Protein AF-A0A379SHV7-F1 (afdb_monomer_lite)

InterPro domains:
  IPR002547 tRNA-binding domain [PF01588] (13-54)
  IPR002547 tRNA-binding domain [PS50886] (1-57)
  IPR012340 Nucleic acid-binding, OB-fold [G3DSA:2.40.50.140] (1-63)
  IPR012340 Nucleic acid-binding, OB-fold [SSF50249] (2-74)
  IPR033714 Phenylalanly tRNA synthetase, tRNA-binding-domain [cd02796] (2-56)

Secondary structure (DSSP, 8-state):
-EETT-EETTTEE---EEETTEEE-EE--BTTTTTS-S--SSB----TTPPTTS-HHHHHT-S---------TTS---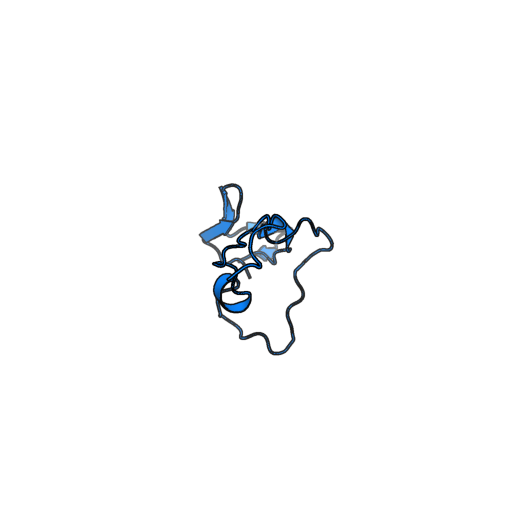

Structure (mmCIF, N/CA/C/O backbone):
data_AF-A0A379SHV7-F1
#
_entry.id   AF-A0A379SHV7-F1
#
loop_
_atom_site.group_PDB
_atom_site.id
_atom_site.type_symbol
_atom_site.label_atom_id
_atom_site.label_alt_id
_atom_site.label_comp_id
_atom_site.label_asym_id
_atom_site.label_entity_id
_atom_site.label_seq_id
_atom_site.pdbx_PDB_ins_code
_atom_site.Cartn_x
_atom_site.Cartn_y
_atom_site.Cartn_z
_atom_site.occupancy
_atom_site.B_iso_or_equiv
_atom_site.auth_seq_id
_atom_site.auth_comp_id
_atom_site.auth_asym_id
_atom_site.auth_atom_id
_atom_site.pdbx_PDB_model_num
ATOM 1 N N . MET A 1 1 ? -5.314 -3.255 0.738 1.00 82.31 1 MET A N 1
ATOM 2 C CA . MET A 1 1 ? -5.399 -2.677 2.102 1.00 82.31 1 MET A CA 1
ATOM 3 C C . MET A 1 1 ? -4.203 -3.145 2.911 1.00 82.31 1 MET A C 1
ATOM 5 O O . MET A 1 1 ? -3.815 -4.295 2.738 1.00 82.31 1 MET A O 1
ATOM 9 N N . ALA A 1 2 ? -3.634 -2.306 3.777 1.00 86.56 2 ALA A N 1
ATOM 10 C CA . ALA A 1 2 ? -2.595 -2.752 4.702 1.00 86.56 2 ALA A CA 1
ATOM 11 C C . ALA A 1 2 ? -3.246 -3.296 5.982 1.00 86.56 2 ALA A C 1
ATOM 13 O O . ALA A 1 2 ? -3.926 -2.567 6.709 1.00 86.56 2 ALA A O 1
ATOM 14 N N . THR A 1 3 ? -3.080 -4.596 6.219 1.00 89.00 3 THR A N 1
ATOM 15 C CA . THR A 1 3 ? -3.633 -5.312 7.376 1.00 89.00 3 THR A CA 1
ATOM 16 C C . THR A 1 3 ? -2.770 -5.111 8.624 1.00 89.00 3 THR A C 1
ATOM 18 O O . THR A 1 3 ? -1.604 -4.716 8.544 1.00 89.00 3 THR A O 1
ATOM 21 N N . ILE A 1 4 ? -3.330 -5.384 9.809 1.00 89.50 4 ILE A N 1
ATOM 22 C CA . ILE A 1 4 ? -2.565 -5.363 11.065 1.00 89.50 4 ILE A CA 1
ATOM 23 C C . ILE A 1 4 ? -1.364 -6.305 10.956 1.00 89.50 4 ILE A C 1
ATOM 25 O O . ILE A 1 4 ? -1.504 -7.479 10.625 1.00 89.50 4 ILE A O 1
ATOM 29 N N . GLY A 1 5 ? -0.180 -5.786 11.278 1.00 86.25 5 GLY A N 1
ATOM 30 C CA . GLY A 1 5 ? 1.078 -6.518 11.167 1.00 86.25 5 GLY A CA 1
ATOM 31 C C . GLY A 1 5 ? 1.833 -6.280 9.861 1.00 86.25 5 GLY A C 1
ATOM 32 O O . GLY A 1 5 ? 3.013 -6.627 9.816 1.00 86.25 5 GLY A O 1
ATOM 33 N N . ALA A 1 6 ? 1.220 -5.641 8.857 1.00 87.62 6 ALA A N 1
ATOM 34 C CA . ALA A 1 6 ? 1.925 -5.204 7.656 1.00 87.62 6 ALA A CA 1
ATOM 35 C C . ALA A 1 6 ? 3.042 -4.207 8.007 1.00 87.62 6 ALA A C 1
ATOM 37 O O . ALA A 1 6 ? 2.889 -3.370 8.903 1.00 87.62 6 ALA A O 1
ATOM 38 N N . ILE A 1 7 ? 4.164 -4.312 7.296 1.00 89.56 7 ILE A N 1
ATOM 39 C CA . ILE A 1 7 ? 5.308 -3.404 7.406 1.00 89.56 7 ILE A CA 1
ATOM 40 C C . ILE A 1 7 ? 5.421 -2.672 6.073 1.00 89.56 7 ILE A C 1
ATOM 42 O O . ILE A 1 7 ? 5.663 -3.293 5.036 1.00 89.56 7 ILE A O 1
ATOM 46 N N . LEU A 1 8 ? 5.187 -1.366 6.117 1.00 87.19 8 LEU A N 1
ATOM 47 C CA . LEU A 1 8 ? 5.318 -0.458 4.987 1.00 87.19 8 LEU A CA 1
ATOM 48 C C . LEU A 1 8 ? 6.764 0.050 4.865 1.00 87.19 8 LEU A C 1
ATOM 50 O O . LEU A 1 8 ? 7.522 -0.015 5.844 1.00 87.19 8 LEU A O 1
ATOM 54 N N . PRO A 1 9 ? 7.151 0.558 3.681 1.00 86.19 9 PRO A N 1
ATOM 55 C CA . PRO A 1 9 ? 8.425 1.242 3.486 1.00 86.19 9 PRO A CA 1
ATOM 56 C C . PRO A 1 9 ? 8.689 2.288 4.580 1.00 86.19 9 PRO A C 1
ATOM 58 O O . PRO A 1 9 ? 7.787 3.013 4.993 1.00 86.19 9 PRO A O 1
ATOM 61 N N . GLY A 1 10 ? 9.928 2.345 5.075 1.00 85.50 10 GLY A N 1
ATOM 62 C CA . GLY A 1 10 ? 10.299 3.213 6.200 1.00 85.50 10 GLY A CA 1
ATOM 63 C C . GLY A 1 10 ? 10.006 2.629 7.590 1.00 85.50 10 GLY A C 1
ATOM 64 O O . GLY A 1 10 ? 9.782 3.389 8.528 1.00 85.50 10 GLY A O 1
ATOM 65 N N . ASP A 1 11 ? 9.986 1.295 7.726 1.00 85.56 11 ASP A N 1
ATOM 66 C CA . ASP A 1 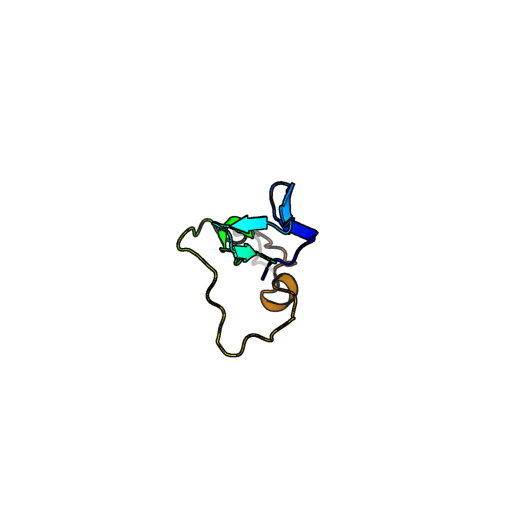11 ? 9.756 0.566 8.990 1.00 85.56 11 ASP A CA 1
ATOM 67 C C . ASP A 1 11 ? 8.411 0.884 9.668 1.00 85.56 11 ASP A C 1
ATOM 69 O O . ASP A 1 11 ? 8.225 0.745 10.885 1.00 85.56 11 ASP A O 1
ATOM 73 N N . PHE A 1 12 ? 7.424 1.284 8.869 1.00 86.50 12 PHE A N 1
ATOM 74 C CA . PHE A 1 12 ? 6.123 1.678 9.379 1.00 86.50 12 PHE A CA 1
ATOM 75 C C . PHE A 1 12 ? 5.225 0.453 9.574 1.00 86.50 12 PHE A C 1
ATOM 77 O O . PHE A 1 12 ? 4.662 -0.111 8.635 1.00 86.50 12 PHE A O 1
ATOM 84 N N . LYS A 1 13 ? 5.097 0.010 10.828 1.00 88.38 13 LYS A N 1
ATOM 85 C CA . LYS A 1 13 ? 4.295 -1.165 11.189 1.00 88.38 13 LYS A CA 1
ATOM 86 C C . LYS A 1 13 ? 2.843 -0.794 11.481 1.00 88.38 13 LYS A C 1
ATOM 88 O O . LYS A 1 13 ? 2.571 -0.074 12.445 1.00 88.38 13 LYS A O 1
ATOM 93 N N . ILE A 1 14 ? 1.907 -1.382 10.736 1.00 88.88 14 ILE A N 1
ATOM 94 C CA . ILE A 1 14 ? 0.472 -1.234 10.993 1.00 88.88 14 ILE A CA 1
ATOM 95 C C . ILE A 1 14 ? 0.098 -1.960 12.282 1.00 88.88 14 ILE A C 1
ATOM 97 O O . ILE A 1 14 ? 0.328 -3.162 12.451 1.00 88.88 14 ILE A O 1
ATOM 101 N N . LYS A 1 15 ? -0.508 -1.212 13.202 1.00 86.81 15 LYS A N 1
ATOM 102 C CA . LYS A 1 15 ? -1.060 -1.708 14.462 1.00 86.81 15 LYS A CA 1
ATOM 103 C C . LYS A 1 15 ? -2.528 -1.319 14.538 1.00 86.81 15 LYS A C 1
ATOM 105 O O . LYS A 1 15 ? -2.910 -0.270 14.027 1.00 86.81 15 LYS A O 1
ATOM 110 N N . ALA A 1 16 ? -3.323 -2.141 15.217 1.00 86.38 16 ALA A N 1
ATOM 111 C CA . ALA A 1 16 ? -4.683 -1.764 15.569 1.00 86.38 16 ALA A CA 1
ATOM 112 C C . ALA A 1 16 ? -4.643 -0.467 16.390 1.00 86.38 16 ALA A C 1
ATOM 114 O O . ALA A 1 16 ? -3.927 -0.379 17.392 1.00 86.38 16 ALA A O 1
ATOM 115 N N . ALA A 1 17 ? -5.391 0.537 15.949 1.00 85.88 17 ALA A N 1
ATOM 116 C CA . ALA A 1 17 ? -5.441 1.844 16.587 1.00 85.88 17 ALA A CA 1
ATOM 117 C C . ALA A 1 17 ? -6.893 2.297 16.712 1.00 85.88 17 ALA A C 1
ATOM 119 O O . ALA A 1 17 ? -7.749 1.902 15.926 1.00 85.88 17 ALA A O 1
ATOM 120 N N . LYS A 1 18 ? -7.178 3.141 17.704 1.00 85.00 18 LYS A N 1
ATOM 121 C CA . LYS A 1 18 ? -8.464 3.835 17.787 1.00 85.00 18 LYS A CA 1
ATOM 122 C C . LYS A 1 18 ? -8.296 5.234 17.231 1.00 85.00 18 LYS A C 1
ATOM 124 O O . LYS A 1 18 ? -7.551 6.030 17.802 1.00 85.00 18 LYS A O 1
ATOM 129 N N . LEU A 1 19 ? -8.996 5.539 16.146 1.00 83.00 19 LEU A N 1
ATOM 130 C CA . LEU A 1 19 ? -9.020 6.878 15.581 1.00 83.00 19 LEU A CA 1
ATOM 131 C C . LEU A 1 19 ? -10.319 7.554 16.018 1.00 83.00 19 LEU A C 1
ATOM 133 O O . LEU A 1 19 ? -11.406 7.124 15.653 1.00 83.00 19 LEU A O 1
ATOM 137 N N . ARG A 1 20 ? -10.210 8.613 16.831 1.00 86.19 20 ARG A N 1
ATOM 138 C CA . ARG A 1 20 ? -11.365 9.413 17.294 1.00 86.19 20 ARG A CA 1
ATOM 139 C C . ARG A 1 20 ? -12.475 8.599 17.987 1.00 86.19 20 ARG A C 1
ATOM 141 O O . ARG A 1 20 ? -13.637 8.973 17.929 1.00 86.19 20 ARG A O 1
ATOM 148 N N . GLY A 1 21 ? -12.104 7.517 18.671 1.00 87.56 21 GLY A N 1
ATOM 149 C CA . GLY A 1 21 ? -13.036 6.635 19.386 1.00 87.56 21 GLY A CA 1
ATOM 150 C C . GLY A 1 21 ? -13.429 5.379 18.609 1.00 87.56 21 GLY A C 1
ATOM 151 O O . GLY A 1 21 ? -13.751 4.375 19.241 1.00 87.56 21 GLY A O 1
ATOM 152 N N . GLU A 1 22 ? -13.279 5.389 17.284 1.00 88.25 22 GLU A N 1
ATOM 153 C CA . GLU A 1 22 ? -13.611 4.254 16.426 1.00 88.25 22 GLU A CA 1
ATOM 154 C C . GLU A 1 22 ? -12.409 3.315 16.239 1.00 88.25 22 GLU A C 1
ATOM 156 O O . GLU A 1 22 ? -11.273 3.782 16.070 1.00 88.25 22 GLU A O 1
ATOM 161 N N . PRO A 1 23 ? -12.613 1.987 16.293 1.00 85.94 23 PRO A N 1
ATOM 162 C CA . PRO A 1 23 ? -11.559 1.022 16.020 1.00 85.94 23 PRO A CA 1
ATOM 163 C C . PRO A 1 23 ? -11.168 1.048 14.535 1.00 85.94 23 PRO A C 1
ATOM 165 O O . PRO A 1 23 ? -12.022 1.000 13.656 1.00 85.94 23 PRO A O 1
ATOM 168 N N . SER A 1 24 ? -9.863 1.087 14.264 1.00 86.50 24 SER A N 1
ATOM 169 C CA . SER A 1 24 ? -9.290 0.914 12.929 1.00 86.50 24 SER A CA 1
ATOM 170 C C . SER A 1 24 ? -8.445 -0.358 12.889 1.00 86.50 24 SER A C 1
ATOM 172 O O . SER A 1 24 ? -7.474 -0.499 13.64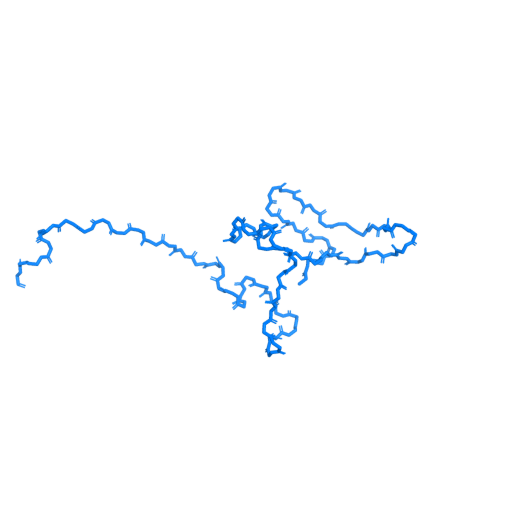1 1.00 86.50 24 SER A O 1
ATOM 174 N N . GLU A 1 25 ? -8.813 -1.282 12.001 1.00 87.62 25 GLU A N 1
ATOM 175 C CA . GLU A 1 25 ? -8.161 -2.590 11.820 1.00 87.62 25 GLU A CA 1
ATOM 176 C C . GLU A 1 25 ? -7.226 -2.636 10.602 1.00 87.62 25 GLU A C 1
ATOM 178 O O . GLU A 1 25 ? -6.827 -3.699 10.126 1.00 87.62 25 GLU A O 1
ATOM 183 N N . GLY A 1 26 ? -6.857 -1.473 10.080 1.00 85.62 26 GLY A N 1
ATOM 184 C CA . GLY A 1 26 ? -5.967 -1.376 8.938 1.00 85.62 26 GLY A CA 1
ATOM 185 C C . GLY A 1 26 ? -5.806 0.052 8.456 1.00 85.62 26 GLY A C 1
ATOM 186 O O . GLY A 1 26 ? -6.245 1.008 9.098 1.00 85.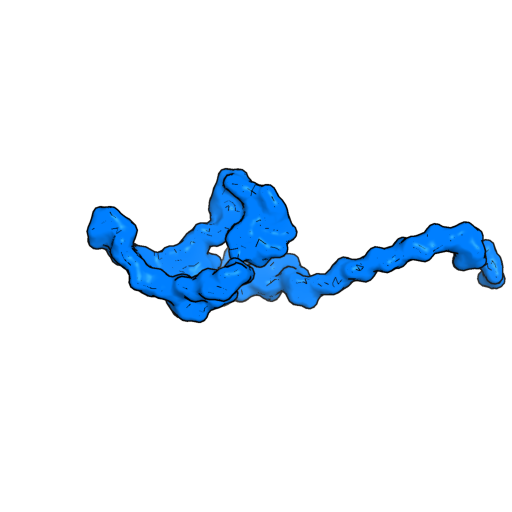62 26 GLY A O 1
ATOM 187 N N . MET A 1 27 ? -5.153 0.179 7.310 1.00 88.31 27 MET A N 1
ATOM 188 C CA . MET A 1 27 ? -4.911 1.456 6.656 1.00 88.31 27 MET A CA 1
ATOM 189 C C . MET A 1 27 ? -5.163 1.325 5.153 1.00 88.31 27 MET A C 1
ATOM 191 O O . MET A 1 27 ? -4.773 0.336 4.519 1.00 88.31 27 MET A O 1
ATOM 195 N N . LEU A 1 28 ? -5.856 2.316 4.595 1.00 87.81 28 LEU A N 1
ATOM 196 C CA . LEU A 1 28 ? -5.929 2.535 3.155 1.00 87.81 28 LEU A CA 1
ATOM 197 C C . LEU A 1 28 ? -4.684 3.326 2.758 1.00 87.81 28 LEU A C 1
ATOM 199 O O . LEU A 1 28 ? -4.430 4.366 3.352 1.00 87.81 28 LEU A O 1
ATOM 203 N N . CYS A 1 29 ? -3.913 2.805 1.807 1.00 87.25 29 CYS A N 1
ATOM 204 C CA . CYS A 1 29 ? -2.614 3.360 1.438 1.00 87.25 29 CYS A CA 1
ATOM 205 C C . CYS A 1 29 ? -2.691 4.117 0.109 1.00 87.25 29 CYS A C 1
ATOM 207 O O . CYS A 1 29 ? -3.434 3.732 -0.799 1.00 87.25 29 CYS A O 1
ATOM 209 N N . SER A 1 30 ? -1.888 5.165 0.016 1.00 88.81 30 SER A N 1
ATOM 210 C CA . SER A 1 30 ? -1.539 5.925 -1.183 1.00 88.81 30 SER A CA 1
ATOM 211 C C . SER A 1 30 ? -0.365 5.291 -1.941 1.00 88.81 30 SER A C 1
ATOM 213 O O . SER A 1 30 ? 0.317 4.397 -1.430 1.00 88.81 30 SER A O 1
ATOM 215 N N . PHE A 1 31 ? -0.096 5.772 -3.160 1.00 86.88 31 PHE A N 1
ATOM 216 C CA . PHE A 1 31 ? 1.076 5.338 -3.931 1.00 86.88 31 PHE A CA 1
ATOM 217 C C . PHE A 1 31 ? 2.393 5.707 -3.244 1.00 86.88 31 PHE A C 1
ATOM 219 O O . PHE A 1 31 ? 3.336 4.912 -3.288 1.00 86.88 31 PHE A O 1
ATOM 226 N N . SER A 1 32 ? 2.440 6.862 -2.575 1.00 86.31 32 SER A N 1
ATOM 227 C CA . SER A 1 32 ? 3.612 7.290 -1.813 1.00 86.31 32 SER A CA 1
ATOM 228 C C . SER A 1 32 ? 3.881 6.406 -0.599 1.00 86.31 32 SER A C 1
ATOM 230 O O . SER A 1 32 ? 5.008 5.948 -0.413 1.00 86.31 32 SER A O 1
ATOM 232 N N . GLU A 1 33 ? 2.852 6.066 0.182 1.00 86.44 33 GLU A N 1
ATOM 233 C CA . GLU A 1 33 ? 3.008 5.184 1.349 1.00 86.44 33 GLU A CA 1
ATOM 234 C C . GLU A 1 33 ? 3.481 3.775 0.965 1.00 86.44 33 GLU A C 1
ATOM 236 O O . GLU A 1 33 ? 4.149 3.113 1.757 1.00 86.44 33 GLU A O 1
ATOM 241 N N . LEU A 1 34 ? 3.160 3.312 -0.249 1.00 86.44 34 LEU A N 1
ATOM 242 C CA . LEU A 1 34 ? 3.652 2.041 -0.787 1.00 86.44 34 LEU A CA 1
ATOM 243 C C . LEU A 1 34 ? 5.021 2.148 -1.481 1.00 86.44 34 LEU A C 1
ATOM 245 O O . LEU A 1 34 ? 5.572 1.118 -1.864 1.00 86.44 34 LEU A O 1
ATOM 249 N N . GLY A 1 35 ? 5.579 3.351 -1.640 1.00 84.94 35 GLY A N 1
ATOM 250 C CA . GLY A 1 35 ? 6.852 3.574 -2.333 1.00 84.94 35 GLY A CA 1
ATOM 251 C C . GLY A 1 35 ? 6.793 3.351 -3.849 1.00 84.94 35 GLY A C 1
ATOM 252 O O . GLY A 1 35 ? 7.819 3.072 -4.459 1.00 84.94 35 GLY A O 1
ATOM 253 N N . ILE A 1 36 ? 5.604 3.442 -4.455 1.00 85.00 36 ILE A N 1
ATOM 254 C CA . ILE A 1 36 ? 5.384 3.196 -5.892 1.00 85.00 36 ILE A CA 1
ATOM 255 C C . ILE A 1 36 ? 5.607 4.474 -6.712 1.00 85.00 36 ILE A C 1
ATOM 257 O O . ILE A 1 36 ? 6.130 4.427 -7.822 1.00 85.00 36 ILE A O 1
ATOM 261 N N . SER A 1 37 ? 5.183 5.621 -6.183 1.00 83.38 37 SER A N 1
ATOM 262 C CA . SER A 1 37 ? 5.270 6.929 -6.841 1.00 83.38 37 SER A CA 1
ATOM 263 C C . SER A 1 37 ? 5.294 8.032 -5.785 1.00 83.38 37 SER A C 1
ATOM 265 O O . SER A 1 37 ? 4.813 7.826 -4.676 1.00 83.38 37 SER A O 1
ATOM 267 N N . ASP A 1 38 ? 5.774 9.223 -6.137 1.00 80.56 38 ASP A N 1
ATOM 268 C CA . ASP A 1 38 ? 5.675 10.429 -5.297 1.00 80.56 38 ASP A CA 1
ATOM 269 C C . ASP A 1 38 ? 4.278 11.081 -5.374 1.00 80.56 38 ASP A C 1
ATOM 271 O O . ASP A 1 38 ? 4.099 12.261 -5.089 1.00 80.56 38 ASP A O 1
ATOM 275 N N . ASP A 1 39 ? 3.268 10.330 -5.820 1.00 80.62 39 ASP A N 1
ATOM 276 C CA . ASP A 1 39 ? 1.899 10.820 -5.854 1.00 80.62 39 ASP A CA 1
ATOM 277 C C . ASP A 1 39 ? 1.271 10.770 -4.452 1.00 80.62 39 ASP A C 1
ATOM 279 O O . ASP A 1 39 ? 1.045 9.699 -3.877 1.00 80.62 39 ASP A O 1
ATOM 283 N N . HIS A 1 40 ? 0.979 11.963 -3.930 1.00 75.56 40 HIS A N 1
ATOM 284 C CA . HIS A 1 40 ? 0.317 12.206 -2.643 1.00 75.56 40 HIS A CA 1
ATOM 285 C C . HIS A 1 40 ? -1.156 12.601 -2.815 1.00 75.56 40 HIS A C 1
ATOM 287 O O . HIS A 1 40 ? -1.756 13.164 -1.898 1.00 75.56 40 HIS A O 1
ATOM 293 N N . SER A 1 41 ? -1.746 12.346 -3.988 1.00 79.12 41 SER A N 1
ATOM 294 C CA . SER A 1 41 ? -3.142 12.681 -4.306 1.00 79.12 41 SER A CA 1
ATOM 295 C C . SER A 1 41 ? -4.166 12.037 -3.363 1.00 79.12 41 SER A C 1
ATOM 297 O O . SER A 1 41 ? -5.266 12.568 -3.198 1.00 79.12 41 SER A O 1
ATOM 299 N N . GLY A 1 42 ? -3.798 10.947 -2.686 1.00 82.69 42 GLY A N 1
ATOM 300 C CA . GLY A 1 42 ? -4.613 10.296 -1.669 1.00 82.69 42 GLY A CA 1
ATOM 301 C C . GLY A 1 42 ? -4.561 8.778 -1.774 1.00 82.69 42 GLY A C 1
ATOM 302 O O . GLY A 1 42 ? -3.558 8.200 -2.184 1.00 82.69 42 GLY A O 1
ATOM 303 N N . ILE A 1 43 ? -5.645 8.127 -1.357 1.00 88.00 43 ILE A N 1
ATOM 304 C CA . ILE A 1 43 ? -5.782 6.665 -1.368 1.00 88.00 43 ILE A CA 1
ATOM 305 C C . ILE A 1 43 ? -5.729 6.152 -2.812 1.00 88.00 43 ILE A C 1
ATOM 307 O O . ILE A 1 43 ? -6.309 6.759 -3.707 1.00 88.00 43 ILE A O 1
ATOM 311 N N . ILE A 1 44 ? -5.082 5.005 -3.026 1.00 87.62 44 ILE A N 1
ATOM 312 C CA . ILE A 1 44 ? -5.054 4.356 -4.340 1.00 87.62 44 ILE A CA 1
ATOM 313 C C . ILE A 1 44 ? -6.464 3.909 -4.736 1.00 87.62 44 ILE A C 1
ATOM 315 O O . ILE A 1 44 ? -7.076 3.071 -4.067 1.00 87.62 44 ILE A O 1
ATO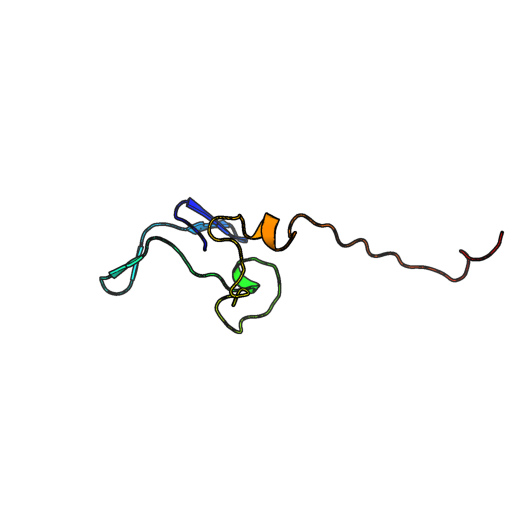M 319 N N . GLU A 1 45 ? -6.942 4.410 -5.870 1.00 88.38 45 GLU A N 1
ATOM 320 C CA . GLU A 1 45 ? -8.150 3.920 -6.525 1.00 88.38 45 GLU A CA 1
ATOM 321 C C . GLU A 1 45 ? -7.791 2.740 -7.434 1.00 88.38 45 GLU A C 1
ATOM 323 O O . GLU A 1 45 ? -7.077 2.883 -8.427 1.00 88.38 45 GLU A O 1
ATOM 328 N N . LEU A 1 46 ? -8.262 1.546 -7.071 1.00 87.25 46 LEU A N 1
ATOM 329 C CA . LEU A 1 46 ? -8.101 0.350 -7.893 1.00 87.25 46 LEU A CA 1
ATOM 330 C C . LEU A 1 46 ? -9.291 0.188 -8.851 1.00 87.25 46 LEU A C 1
ATOM 332 O O . LEU A 1 46 ? -10.405 0.598 -8.514 1.00 87.25 46 LEU A O 1
ATOM 336 N N . PRO A 1 47 ? -9.086 -0.454 -10.016 1.00 89.56 47 PRO A N 1
ATOM 337 C CA . PRO A 1 47 ? -10.174 -0.850 -10.901 1.00 89.56 47 PRO A CA 1
ATOM 338 C C . PRO A 1 47 ? -11.256 -1.657 -10.170 1.00 89.56 47 PRO A C 1
ATOM 340 O O . PRO A 1 47 ? -10.967 -2.409 -9.239 1.00 89.56 47 PRO A O 1
ATOM 343 N N . ALA A 1 48 ? -12.511 -1.529 -10.605 1.00 89.88 48 ALA A N 1
ATOM 344 C CA . ALA A 1 48 ? -13.648 -2.200 -9.964 1.00 89.88 48 ALA A CA 1
ATOM 345 C C . ALA A 1 48 ? -13.589 -3.739 -10.056 1.00 89.88 48 ALA A C 1
ATOM 347 O O . ALA A 1 48 ? -14.238 -4.432 -9.275 1.00 89.88 48 ALA A O 1
ATOM 348 N N . ASP A 1 49 ? -12.824 -4.266 -11.007 1.00 91.31 49 ASP A N 1
ATOM 349 C CA . ASP A 1 49 ? -12.557 -5.685 -11.230 1.00 91.31 49 ASP A CA 1
ATOM 350 C C . ASP A 1 49 ? -11.298 -6.189 -10.502 1.00 91.31 49 ASP A C 1
ATOM 352 O O . ASP A 1 49 ? -10.923 -7.353 -10.660 1.00 91.31 49 ASP A O 1
ATOM 356 N N . ALA A 1 50 ? -10.654 -5.349 -9.682 1.00 88.75 50 ALA A N 1
ATOM 357 C CA . ALA A 1 50 ? -9.491 -5.755 -8.908 1.00 88.75 50 ALA A CA 1
ATOM 358 C C . ALA A 1 50 ? -9.849 -6.914 -7.948 1.00 88.75 50 ALA A C 1
ATOM 360 O O . ALA A 1 50 ? -10.807 -6.816 -7.171 1.00 88.75 50 ALA A O 1
ATOM 361 N N . PRO A 1 51 ? -9.081 -8.018 -7.962 1.00 88.75 51 PRO A N 1
ATOM 362 C CA . PRO A 1 51 ? -9.388 -9.201 -7.175 1.00 88.75 51 PRO A CA 1
ATOM 363 C C . PRO A 1 51 ? -9.181 -8.930 -5.681 1.00 88.75 51 PRO A C 1
ATOM 365 O O . PRO A 1 51 ? -8.074 -8.668 -5.205 1.00 88.75 51 PRO A O 1
ATOM 368 N N . ILE A 1 52 ? -10.267 -9.029 -4.915 1.00 89.56 52 ILE A N 1
ATOM 369 C CA . ILE A 1 52 ? -10.253 -8.810 -3.467 1.00 89.56 52 ILE A CA 1
ATOM 370 C C . ILE A 1 52 ? -9.416 -9.900 -2.784 1.00 89.56 52 ILE A C 1
ATOM 372 O O . ILE A 1 52 ? -9.569 -11.086 -3.064 1.00 89.56 52 ILE A O 1
ATOM 376 N N . GLY A 1 53 ? -8.551 -9.490 -1.853 1.00 87.12 53 GLY A N 1
ATOM 377 C CA . GLY A 1 53 ? -7.712 -10.396 -1.061 1.00 87.12 53 GLY A CA 1
ATOM 378 C C . GLY A 1 53 ? -6.394 -10.798 -1.726 1.00 87.12 53 GLY A C 1
ATOM 379 O O . GLY A 1 53 ? -5.581 -11.446 -1.074 1.00 87.12 53 GLY A O 1
ATOM 380 N N . THR A 1 54 ? -6.156 -10.388 -2.974 1.00 87.25 54 THR A N 1
ATOM 381 C CA . THR A 1 54 ? -4.854 -10.570 -3.635 1.00 87.25 54 THR A CA 1
ATOM 382 C C . THR A 1 54 ? -3.848 -9.555 -3.091 1.00 87.25 54 THR A C 1
ATOM 384 O O . THR A 1 54 ? -4.220 -8.413 -2.795 1.00 87.25 54 THR A O 1
ATOM 387 N N . ASP A 1 55 ? -2.582 -9.956 -2.943 1.00 88.12 55 ASP A N 1
ATOM 388 C CA . ASP A 1 55 ? -1.519 -9.028 -2.551 1.00 88.12 55 ASP A CA 1
ATOM 389 C C . ASP A 1 55 ? -1.366 -7.937 -3.624 1.00 88.12 55 ASP A C 1
ATOM 391 O O . ASP A 1 55 ? -1.361 -8.204 -4.828 1.00 88.12 55 ASP A O 1
ATOM 395 N N . ILE A 1 56 ? -1.243 -6.683 -3.187 1.00 87.94 56 ILE A N 1
ATOM 396 C CA . ILE A 1 56 ? -1.086 -5.541 -4.089 1.00 87.94 56 ILE A CA 1
ATOM 397 C C . ILE A 1 56 ? 0.200 -5.639 -4.921 1.00 87.94 56 ILE A C 1
ATOM 399 O O . ILE A 1 56 ? 0.217 -5.182 -6.063 1.00 87.94 56 ILE A O 1
ATOM 403 N N . ARG A 1 57 ? 1.255 -6.261 -4.377 1.00 87.19 57 ARG A N 1
ATOM 404 C CA . ARG A 1 57 ? 2.525 -6.499 -5.074 1.00 87.19 57 ARG A CA 1
ATOM 405 C C . ARG A 1 57 ? 2.354 -7.470 -6.228 1.00 87.19 57 ARG A C 1
ATOM 407 O O . ARG A 1 57 ? 2.874 -7.209 -7.306 1.00 87.19 57 ARG A O 1
ATOM 414 N N . GLU A 1 58 ? 1.582 -8.534 -6.027 1.00 87.94 58 GLU A N 1
ATOM 415 C CA . GLU A 1 58 ? 1.265 -9.497 -7.084 1.00 87.94 58 GLU A CA 1
ATOM 416 C C . GLU A 1 58 ? 0.352 -8.871 -8.141 1.00 87.94 58 GLU A C 1
ATOM 418 O O . GLU A 1 58 ? 0.603 -9.003 -9.340 1.00 87.94 58 GLU A O 1
ATOM 423 N N . TYR A 1 59 ? -0.679 -8.141 -7.702 1.00 88.12 59 TYR A N 1
ATOM 424 C CA . TYR A 1 59 ? -1.649 -7.513 -8.598 1.00 88.12 59 TYR A CA 1
ATOM 425 C C . TYR A 1 59 ? -1.015 -6.446 -9.503 1.00 88.12 59 TYR A C 1
ATOM 427 O O . TYR A 1 59 ? -1.244 -6.445 -10.712 1.00 88.12 59 TYR A O 1
ATOM 435 N N . LEU A 1 60 ? -0.191 -5.560 -8.933 1.00 86.94 60 LEU A N 1
ATOM 436 C CA . LEU A 1 60 ? 0.496 -4.496 -9.674 1.00 86.94 60 LEU A CA 1
ATOM 437 C C . LEU A 1 60 ? 1.861 -4.923 -10.233 1.00 86.94 60 LEU A C 1
ATOM 439 O O . LEU A 1 60 ? 2.513 -4.113 -10.886 1.00 86.94 60 LEU A O 1
ATOM 443 N N . LYS A 1 61 ? 2.288 -6.171 -9.995 1.00 87.25 61 LYS A N 1
ATOM 444 C CA . LYS A 1 61 ? 3.610 -6.700 -10.372 1.00 87.25 61 LYS A CA 1
ATOM 445 C C . LYS A 1 61 ? 4.763 -5.813 -9.889 1.00 87.25 61 LYS A C 1
ATOM 447 O O . LYS A 1 61 ? 5.653 -5.466 -10.654 1.00 87.25 61 LYS A O 1
ATOM 452 N N . LEU A 1 62 ? 4.724 -5.432 -8.614 1.00 86.94 62 LEU A N 1
ATOM 453 C CA . LEU A 1 62 ? 5.717 -4.532 -8.015 1.00 86.94 62 LEU A CA 1
ATOM 454 C C . LEU A 1 62 ? 7.069 -5.207 -7.767 1.00 86.94 62 LEU A C 1
ATOM 456 O O . LEU A 1 62 ? 8.073 -4.511 -7.666 1.00 86.94 62 LEU A O 1
ATOM 460 N N . ASP A 1 63 ? 7.112 -6.540 -7.699 1.00 85.31 63 ASP A N 1
ATOM 461 C CA . ASP A 1 63 ? 8.356 -7.319 -7.648 1.00 85.31 63 ASP A CA 1
ATOM 462 C C . ASP A 1 63 ? 8.994 -7.439 -9.049 1.00 85.31 63 ASP A C 1
AT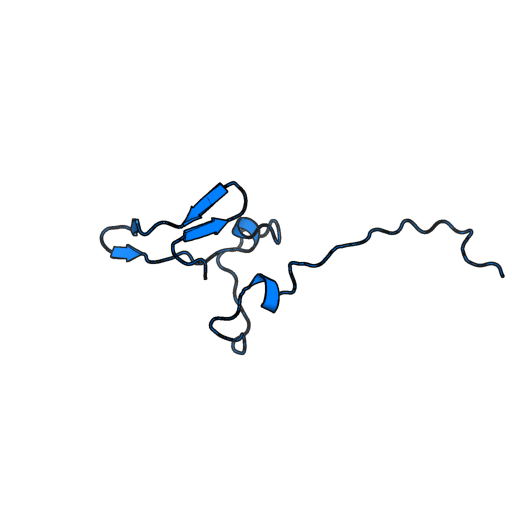OM 464 O O . ASP A 1 63 ? 9.343 -8.528 -9.510 1.00 85.31 63 ASP A O 1
ATOM 468 N N . ASP A 1 64 ? 9.102 -6.308 -9.747 1.00 87.44 64 ASP A N 1
ATOM 469 C CA . ASP A 1 64 ? 9.710 -6.183 -11.070 1.00 87.44 64 ASP A CA 1
ATOM 470 C C . ASP A 1 64 ? 10.916 -5.235 -11.022 1.00 87.44 64 ASP A C 1
ATOM 472 O O . ASP A 1 64 ? 11.018 -4.352 -10.168 1.00 87.44 64 ASP A O 1
ATOM 476 N N . ASN A 1 65 ? 11.855 -5.430 -11.946 1.00 86.19 65 ASN A N 1
ATOM 477 C CA . ASN A 1 65 ? 13.100 -4.678 -12.006 1.00 86.19 65 ASN A CA 1
ATOM 478 C C . ASN A 1 65 ? 13.156 -3.833 -13.277 1.00 86.19 65 ASN A C 1
ATOM 480 O O . ASN A 1 65 ? 13.196 -4.351 -14.394 1.00 86.19 65 ASN A O 1
ATOM 484 N N . THR A 1 66 ? 13.280 -2.519 -13.112 1.00 86.25 66 THR A N 1
ATOM 485 C CA . THR A 1 66 ? 13.537 -1.613 -14.234 1.00 86.25 66 THR A CA 1
ATOM 486 C C . THR A 1 66 ? 15.013 -1.673 -14.623 1.00 86.25 66 THR A C 1
ATOM 488 O O . THR A 1 66 ? 15.883 -1.247 -13.864 1.00 86.25 66 THR A O 1
ATOM 491 N N . ILE A 1 67 ? 15.308 -2.188 -15.820 1.00 86.94 67 ILE A N 1
ATOM 492 C CA . ILE A 1 67 ? 16.667 -2.216 -16.379 1.00 86.94 67 ILE A CA 1
ATOM 493 C C . ILE A 1 67 ? 16.856 -1.003 -17.290 1.00 86.94 67 ILE A C 1
ATOM 495 O O . ILE A 1 67 ? 16.272 -0.923 -18.370 1.00 86.94 67 ILE A O 1
ATOM 499 N N . GLU A 1 68 ? 17.715 -0.074 -16.880 1.00 85.56 68 GLU A N 1
ATOM 500 C CA . GLU A 1 68 ? 18.103 1.066 -17.707 1.00 85.56 68 GLU A CA 1
ATOM 501 C C . GLU A 1 68 ? 19.304 0.695 -18.590 1.00 85.56 68 GLU A C 1
ATOM 503 O O . GLU A 1 68 ? 20.400 0.417 -18.100 1.00 85.56 68 GLU A O 1
ATOM 508 N N . ILE A 1 69 ? 19.103 0.673 -19.912 1.00 86.31 69 ILE A N 1
ATOM 509 C CA . ILE A 1 69 ? 20.161 0.367 -20.883 1.00 86.31 69 ILE A CA 1
ATOM 510 C C . ILE A 1 69 ? 20.517 1.637 -21.650 1.00 86.31 69 ILE A C 1
ATOM 512 O O . ILE A 1 69 ? 19.741 2.127 -22.470 1.00 86.31 69 ILE A O 1
ATOM 516 N N . SER A 1 70 ? 21.736 2.132 -21.440 1.00 81.69 70 SER A N 1
ATOM 517 C CA . SER A 1 70 ? 22.293 3.219 -22.245 1.00 81.69 70 SER A CA 1
ATOM 518 C C . SER A 1 70 ? 22.872 2.661 -23.546 1.00 81.69 70 SER A C 1
ATOM 520 O O . SER A 1 70 ? 23.953 2.068 -23.574 1.00 81.69 70 SER A O 1
ATOM 522 N N . VAL A 1 71 ? 22.126 2.807 -24.642 1.00 80.44 71 VAL A N 1
ATOM 523 C CA . VAL A 1 71 ? 22.542 2.324 -25.962 1.00 80.44 71 VAL A CA 1
ATOM 524 C C . VAL A 1 71 ? 23.374 3.393 -26.670 1.00 80.44 71 VAL A C 1
ATOM 526 O O . VAL A 1 71 ? 22.870 4.450 -27.044 1.00 80.44 71 VAL A O 1
ATOM 529 N N . THR A 1 72 ? 24.653 3.103 -26.914 1.00 79.69 72 THR A N 1
ATOM 530 C CA . THR A 1 72 ? 25.520 3.920 -27.778 1.00 79.69 72 THR A CA 1
ATOM 531 C C . THR A 1 72 ? 25.512 3.383 -29.217 1.00 79.69 72 THR A C 1
ATOM 533 O O . THR A 1 72 ? 25.244 2.206 -29.458 1.00 79.69 72 THR A O 1
ATOM 536 N N . ARG A 1 73 ? 25.779 4.257 -30.203 1.00 67.31 73 ARG A N 1
ATOM 537 C CA . ARG A 1 73 ? 25.562 4.065 -31.662 1.00 67.31 73 ARG A CA 1
ATOM 538 C C . ARG A 1 73 ? 26.236 2.828 -32.305 1.00 67.31 73 ARG A C 1
ATOM 540 O O . ARG A 1 73 ? 26.012 2.567 -33.481 1.00 67.31 73 ARG A O 1
ATOM 547 N N . THR A 1 74 ? 27.027 2.055 -31.570 1.00 64.50 74 THR A N 1
ATOM 548 C CA . THR A 1 74 ? 27.844 0.947 -32.092 1.00 64.50 74 THR A CA 1
ATOM 549 C C . THR A 1 74 ? 27.089 -0.387 -32.227 1.00 64.50 74 THR A C 1
ATOM 551 O O . THR A 1 74 ? 27.519 -1.243 -32.990 1.00 64.50 74 THR A O 1
ATOM 554 N N . VAL A 1 75 ? 25.935 -0.587 -31.576 1.00 62.91 75 VAL A N 1
ATOM 555 C CA . VAL A 1 75 ? 25.238 -1.902 -31.548 1.00 62.91 75 VAL A CA 1
ATOM 556 C C . VAL A 1 75 ? 24.420 -2.263 -32.809 1.00 62.91 75 VAL A C 1
ATOM 558 O O . VAL A 1 75 ? 23.576 -3.154 -32.768 1.00 62.91 75 VAL A O 1
ATOM 561 N N . ARG A 1 76 ? 24.652 -1.604 -33.953 1.00 56.78 76 ARG A N 1
ATOM 562 C CA . ARG A 1 76 ? 24.073 -1.981 -35.261 1.00 56.78 76 ARG A CA 1
ATOM 563 C C . ARG A 1 76 ? 25.163 -2.155 -36.321 1.00 56.78 76 ARG A C 1
ATOM 565 O O . ARG A 1 76 ? 25.243 -1.354 -37.249 1.00 56.78 76 ARG A O 1
ATOM 572 N N . THR A 1 77 ? 26.012 -3.175 -36.208 1.00 47.47 77 THR A N 1
ATOM 573 C CA . THR A 1 77 ? 26.789 -3.679 -37.359 1.00 47.47 77 THR A CA 1
ATOM 574 C C . THR A 1 77 ? 27.231 -5.128 -37.133 1.00 47.47 77 THR A C 1
ATOM 576 O O . THR A 1 77 ? 28.247 -5.360 -36.484 1.00 47.47 77 THR A O 1
ATOM 579 N N . ALA A 1 78 ? 26.456 -6.080 -37.656 1.00 44.75 78 ALA A N 1
ATOM 580 C CA . ALA A 1 78 ? 26.879 -7.368 -38.222 1.00 44.75 78 ALA A CA 1
ATOM 581 C C . ALA A 1 78 ? 25.649 -8.045 -38.838 1.00 44.75 78 ALA A C 1
ATOM 583 O O . ALA A 1 78 ? 24.611 -8.091 -38.140 1.00 44.75 78 ALA A O 1
#

Radius of gyration: 18.61 Å; chains: 1; bounding box: 42×23×58 Å

Sequence (78 aa):
MATIGAILPGDFKIKAAKLRGEPSEGMLCSFSELGISDDHSGIIELPADAPIGTDIREYLKLDDNTIEISVTRTVRTA

pLDDT: mean 84.07, std 8.51, range [44.75, 91.31]

Foldseek 3Di:
DAFQQDQWPPRDGHHFDQDPNHTDGGDQDDCVRNVNDPDPVDGDDDPPPQDPPDDPCVSVVVVDDDDDDDDDPPPPDD

Organism: NCBI:txid59203